Protein AF-A0A946TMN5-F1 (afdb_monomer)

Solvent-accessible surface area (backbone atoms only — not comparable to full-atom values): 3658 Å² total; per-residue (Å²): 86,50,33,35,43,33,39,56,52,87,55,34,34,40,35,39,35,58,26,80,27,94,47,71,67,56,35,50,52,26,58,73,72,63,59,35,87,86,47,67,73,47,72,47,82,44,88,48,92,63,91,70,74,69,62,69,50,74,49,71,70,129

Foldseek 3Di:
DWKWWWWDDPQFKIKIWIADDPDDVRVVVCVVVVVRVPIDTDIDGDNDPDPDDTPTDIDDDD

Structure (mmCIF, N/CA/C/O backbone):
data_AF-A0A946TMN5-F1
#
_entry.id   AF-A0A946TMN5-F1
#
loop_
_atom_site.group_PDB
_atom_site.id
_atom_site.type_symbol
_atom_site.label_atom_id
_atom_site.label_alt_id
_atom_site.label_comp_id
_atom_site.label_asym_id
_atom_site.label_entity_id
_atom_site.label_seq_id
_atom_site.pdbx_PDB_ins_code
_atom_site.Cartn_x
_atom_site.Cartn_y
_atom_site.Cartn_z
_atom_site.occupancy
_atom_site.B_iso_or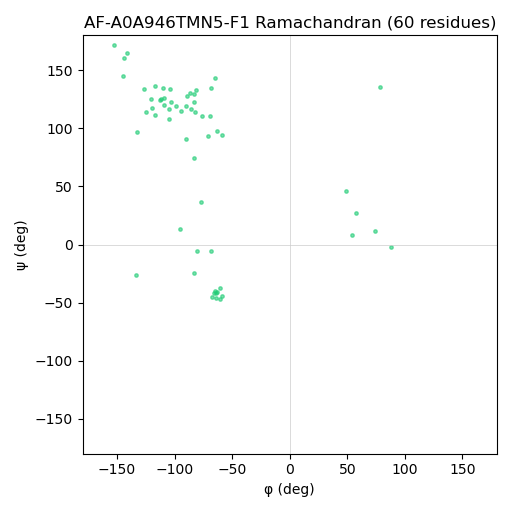_equiv
_atom_site.auth_seq_id
_atom_site.auth_comp_id
_atom_site.auth_asym_id
_atom_site.auth_atom_id
_atom_site.pdbx_PDB_model_num
ATOM 1 N N . MET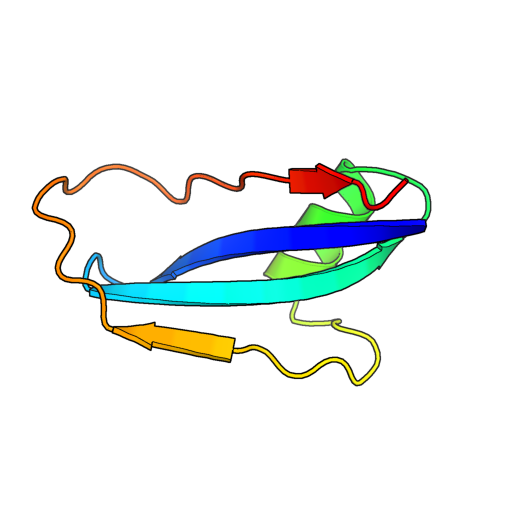 A 1 1 ? -10.267 3.180 10.193 1.00 77.44 1 MET A N 1
ATOM 2 C CA . MET A 1 1 ? -9.438 4.409 10.049 1.00 77.44 1 MET A CA 1
ATOM 3 C C . MET A 1 1 ? -8.807 4.328 8.679 1.00 77.44 1 MET A C 1
ATOM 5 O O . MET A 1 1 ? -8.439 3.226 8.290 1.00 77.44 1 MET A O 1
ATOM 9 N N . LYS A 1 2 ? -8.664 5.444 7.960 1.00 78.12 2 LYS A N 1
ATOM 10 C CA . LYS A 1 2 ? -8.088 5.408 6.613 1.00 78.12 2 LYS A CA 1
ATOM 11 C C . LYS A 1 2 ? -6.575 5.572 6.651 1.00 78.12 2 LYS A C 1
ATOM 13 O O . LYS A 1 2 ? -6.059 6.515 7.253 1.00 78.12 2 LYS A O 1
ATOM 18 N N . TYR A 1 3 ? -5.901 4.637 6.000 1.00 80.56 3 TYR A N 1
ATOM 19 C CA . TYR A 1 3 ? -4.459 4.587 5.851 1.00 80.56 3 TYR A CA 1
ATOM 20 C C . TYR A 1 3 ? -4.113 4.610 4.372 1.00 80.56 3 TYR A C 1
ATOM 22 O O . TYR A 1 3 ? -4.590 3.774 3.609 1.00 80.56 3 TYR A O 1
ATOM 30 N N . GLU A 1 4 ? -3.277 5.556 3.972 1.00 80.00 4 GLU A N 1
ATOM 31 C CA . GLU A 1 4 ? -2.724 5.586 2.626 1.00 80.00 4 GLU A CA 1
ATOM 32 C C . GLU A 1 4 ? -1.414 4.806 2.603 1.00 80.00 4 GLU A C 1
ATOM 34 O O . GLU A 1 4 ? -0.482 5.135 3.339 1.00 80.00 4 GLU A O 1
ATOM 39 N N . VAL A 1 5 ? -1.371 3.750 1.796 1.00 79.88 5 VAL A N 1
ATOM 40 C CA . VAL A 1 5 ? -0.255 2.812 1.712 1.00 79.88 5 VAL A CA 1
ATOM 41 C C . VAL A 1 5 ? 0.426 2.964 0.360 1.00 79.88 5 VAL A C 1
ATOM 43 O O . VAL A 1 5 ? -0.220 2.837 -0.680 1.00 79.88 5 VAL A O 1
ATOM 46 N N . TYR A 1 6 ? 1.735 3.208 0.391 1.00 79.19 6 TYR A N 1
ATOM 47 C CA . TYR A 1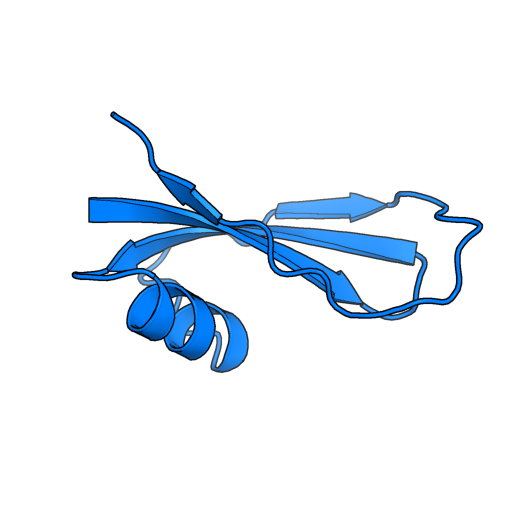 6 ? 2.578 3.350 -0.794 1.00 79.19 6 TYR A CA 1
ATOM 48 C C . TYR A 1 6 ? 3.519 2.159 -0.926 1.00 79.19 6 TYR A C 1
ATOM 50 O O . TYR A 1 6 ? 4.174 1.793 0.045 1.00 79.19 6 TYR A O 1
ATOM 58 N N . TRP A 1 7 ? 3.659 1.582 -2.112 1.00 79.31 7 TRP A N 1
ATOM 59 C CA . TRP A 1 7 ? 4.709 0.600 -2.376 1.00 79.31 7 TRP A CA 1
ATOM 60 C C . TRP A 1 7 ? 5.251 0.733 -3.792 1.00 79.31 7 TRP A C 1
ATOM 62 O O . TRP A 1 7 ? 4.634 1.343 -4.660 1.00 79.31 7 TRP A O 1
ATOM 72 N N . TRP A 1 8 ? 6.441 0.181 -4.004 1.00 74.50 8 TRP A N 1
ATOM 73 C CA . TRP A 1 8 ? 7.158 0.278 -5.267 1.00 74.50 8 TRP A CA 1
ATOM 74 C C . TRP A 1 8 ? 7.226 -1.098 -5.912 1.00 74.50 8 TRP A C 1
ATOM 76 O O . TRP A 1 8 ? 7.713 -2.046 -5.296 1.00 74.50 8 TRP A O 1
ATOM 86 N N . GLU A 1 9 ? 6.743 -1.196 -7.145 1.00 68.19 9 GLU A N 1
ATOM 87 C CA . GLU A 1 9 ? 6.906 -2.368 -7.997 1.00 68.19 9 GLU A CA 1
ATOM 88 C C . GLU A 1 9 ? 7.998 -2.056 -9.026 1.00 68.19 9 GLU A C 1
ATOM 90 O O . GLU A 1 9 ? 7.941 -1.044 -9.731 1.00 68.19 9 GLU A O 1
ATOM 95 N N . GLU A 1 10 ? 9.041 -2.889 -9.032 1.00 61.06 10 GLU A N 1
ATOM 96 C CA . GLU A 1 10 ? 10.134 -2.859 -10.013 1.00 61.06 10 GLU A CA 1
ATOM 97 C C . GLU A 1 10 ? 10.748 -1.467 -10.258 1.00 61.06 10 GLU A C 1
ATOM 99 O O . GLU A 1 10 ? 10.953 -1.075 -11.399 1.00 61.06 10 GLU A O 1
ATOM 104 N N . HIS A 1 11 ? 11.040 -0.707 -9.192 1.00 60.44 11 HIS A N 1
ATOM 105 C CA . HIS A 1 11 ? 11.734 0.602 -9.223 1.00 60.44 11 HIS A CA 1
ATOM 106 C C . HIS A 1 11 ? 11.130 1.685 -10.140 1.00 60.44 11 HIS A C 1
ATOM 108 O O . HIS A 1 11 ? 11.742 2.729 -10.345 1.00 60.44 11 HIS A O 1
ATOM 114 N N . ILE A 1 12 ? 9.952 1.454 -10.714 1.00 60.97 12 ILE A N 1
ATOM 115 C CA . ILE A 1 12 ? 9.415 2.302 -11.787 1.00 60.97 12 ILE A CA 1
ATOM 116 C C . ILE A 1 12 ? 7.946 2.648 -11.519 1.00 60.97 12 ILE A C 1
ATOM 118 O O . ILE A 1 12 ? 7.461 3.697 -11.947 1.00 60.97 12 ILE A O 1
ATOM 122 N N . ILE A 1 13 ? 7.225 1.799 -10.782 1.00 67.50 13 ILE A N 1
ATOM 123 C CA . ILE A 1 13 ? 5.792 1.969 -10.549 1.00 67.50 13 ILE A CA 1
ATOM 124 C C . ILE A 1 13 ? 5.550 2.178 -9.055 1.00 67.50 13 ILE A C 1
ATOM 126 O O . ILE A 1 13 ? 5.710 1.259 -8.251 1.00 67.50 13 ILE A O 1
ATOM 130 N N . MET A 1 14 ? 5.137 3.391 -8.686 1.00 78.31 14 MET A N 1
ATOM 131 C CA . MET A 1 14 ? 4.609 3.678 -7.356 1.00 78.31 14 MET A CA 1
ATOM 132 C C . MET A 1 14 ? 3.132 3.304 -7.338 1.00 78.31 14 MET A C 1
ATOM 134 O O . MET A 1 14 ? 2.349 3.829 -8.128 1.00 78.31 14 MET A O 1
ATOM 138 N N . LYS A 1 15 ? 2.742 2.414 -6.434 1.00 80.38 15 LYS A N 1
ATOM 139 C CA . LYS A 1 15 ? 1.346 2.076 -6.175 1.00 80.38 15 LYS A CA 1
ATOM 140 C C . LYS A 1 15 ? 0.903 2.737 -4.880 1.00 80.38 15 LYS A C 1
ATOM 142 O O . LYS A 1 15 ? 1.615 2.669 -3.879 1.00 80.38 15 LYS A O 1
ATOM 147 N N . THR A 1 16 ? -0.269 3.354 -4.913 1.00 81.75 16 THR A N 1
ATOM 148 C CA . THR A 1 16 ? -0.898 4.017 -3.773 1.00 81.75 16 THR A CA 1
ATOM 149 C C . THR A 1 16 ? -2.305 3.477 -3.606 1.00 81.75 16 THR A C 1
ATOM 151 O O . THR A 1 16 ? -3.062 3.368 -4.572 1.00 81.75 16 THR A O 1
ATOM 154 N N . VAL A 1 17 ? -2.683 3.152 -2.373 1.00 83.94 17 VAL A N 1
ATOM 155 C CA . VAL A 1 17 ? -4.058 2.760 -2.064 1.00 83.94 17 VAL A CA 1
ATOM 156 C C . VAL A 1 17 ? -4.481 3.243 -0.686 1.00 83.94 17 VAL A C 1
ATOM 158 O O . VAL A 1 17 ? -3.684 3.274 0.247 1.00 83.94 17 VAL A O 1
ATOM 161 N N . VAL A 1 18 ? -5.754 3.607 -0.560 1.00 83.94 18 VAL A N 1
ATOM 162 C CA . VAL A 1 18 ? -6.364 3.999 0.713 1.00 83.94 18 VAL A CA 1
ATOM 163 C C . VAL A 1 18 ? -7.122 2.806 1.286 1.00 83.94 18 VAL A C 1
ATOM 165 O O . VAL A 1 18 ? -8.060 2.311 0.664 1.00 83.94 18 VAL A O 1
ATOM 168 N N . ILE A 1 19 ? -6.734 2.345 2.472 1.00 83.31 19 ILE A N 1
ATOM 169 C CA . ILE A 1 19 ? -7.287 1.156 3.133 1.00 83.31 19 ILE A CA 1
ATOM 170 C C . ILE A 1 19 ? -7.952 1.559 4.439 1.00 83.31 19 ILE A C 1
ATOM 172 O O . ILE A 1 19 ? -7.378 2.320 5.219 1.00 83.31 19 ILE A O 1
ATOM 176 N N . ASP A 1 20 ? -9.141 1.011 4.706 1.00 83.56 20 ASP A N 1
ATOM 177 C CA . ASP A 1 20 ? -9.712 1.080 6.049 1.00 83.56 20 ASP A CA 1
ATOM 178 C C . ASP A 1 20 ? -9.191 -0.077 6.916 1.00 83.56 20 ASP A C 1
ATOM 180 O O . ASP A 1 20 ? -9.402 -1.262 6.628 1.00 83.56 20 ASP A O 1
ATOM 184 N N . ALA A 1 21 ? -8.463 0.280 7.971 1.00 83.88 21 ALA A N 1
ATOM 185 C CA . ALA A 1 21 ? -7.902 -0.654 8.936 1.00 83.88 21 ALA A CA 1
ATOM 186 C C . ALA A 1 21 ? -7.990 -0.090 10.360 1.00 83.88 21 ALA A C 1
ATOM 188 O O . ALA A 1 21 ? -8.218 1.109 10.576 1.00 83.88 21 ALA A O 1
ATOM 189 N N . SER A 1 22 ? -7.811 -0.965 11.348 1.00 85.12 22 SER A N 1
ATOM 190 C CA . SER A 1 22 ? -7.808 -0.591 12.765 1.00 85.12 22 SER A CA 1
ATOM 191 C C . SER A 1 22 ? -6.444 -0.069 13.217 1.00 85.12 22 SER A C 1
ATOM 193 O O . SER A 1 22 ? -6.365 0.677 14.193 1.00 85.12 22 SER A O 1
ATOM 195 N N . ASN A 1 23 ? -5.371 -0.469 12.530 1.00 84.69 23 ASN A N 1
ATOM 196 C CA . ASN A 1 23 ? -3.994 -0.083 12.824 1.00 84.69 23 ASN A CA 1
ATOM 197 C C . ASN A 1 23 ? -3.110 -0.121 11.560 1.00 84.69 23 ASN A C 1
ATOM 199 O O . ASN A 1 23 ? -3.527 -0.590 10.502 1.00 84.69 23 ASN A O 1
ATOM 203 N N . GLU A 1 24 ? -1.878 0.376 11.691 1.00 82.19 24 GLU A N 1
ATOM 204 C CA . GLU A 1 24 ? -0.895 0.454 10.605 1.00 82.19 24 GLU A CA 1
ATOM 205 C C . GLU A 1 24 ? -0.480 -0.922 10.064 1.00 82.19 24 GLU A C 1
ATOM 207 O O . GLU A 1 24 ? -0.379 -1.085 8.854 1.00 82.19 24 GLU A O 1
ATOM 212 N N . LEU A 1 25 ? -0.279 -1.916 10.936 1.00 84.38 25 LEU A N 1
ATOM 213 C CA . LEU A 1 25 ? 0.134 -3.267 10.537 1.00 84.38 25 LEU A CA 1
ATOM 214 C C . LEU A 1 25 ? -0.944 -3.942 9.678 1.00 84.38 25 LEU A C 1
ATOM 216 O O . LEU A 1 25 ? -0.652 -4.452 8.604 1.00 84.38 25 LEU A O 1
ATOM 220 N N . GLU A 1 26 ? -2.202 -3.855 10.109 1.00 84.50 26 GLU A N 1
ATOM 221 C CA . GLU A 1 26 ? -3.362 -4.363 9.375 1.00 84.50 26 GLU A CA 1
ATOM 222 C C . GLU A 1 26 ? -3.498 -3.681 8.005 1.00 84.50 26 GLU A C 1
ATOM 224 O O . GLU A 1 26 ? -3.822 -4.346 7.025 1.00 84.50 26 GLU A O 1
ATOM 229 N N . ALA A 1 27 ? -3.206 -2.378 7.902 1.00 84.50 27 ALA A N 1
ATOM 230 C CA . ALA A 1 27 ? -3.188 -1.679 6.618 1.00 84.50 27 ALA A CA 1
ATOM 231 C C . ALA A 1 27 ? -2.077 -2.197 5.685 1.00 84.50 27 ALA A C 1
ATOM 233 O O . ALA A 1 27 ? -2.315 -2.357 4.490 1.00 84.50 27 ALA A O 1
ATOM 234 N N . GLN A 1 28 ? -0.881 -2.492 6.210 1.00 81.88 28 GLN A N 1
ATOM 235 C CA . GLN A 1 28 ? 0.212 -3.064 5.412 1.00 81.88 28 GLN A CA 1
ATOM 236 C C . GLN A 1 28 ? -0.092 -4.487 4.945 1.00 81.88 28 GLN A C 1
ATOM 238 O O . GLN A 1 28 ? 0.129 -4.784 3.774 1.00 81.88 28 GLN A O 1
ATOM 243 N N . ASP A 1 29 ? -0.597 -5.353 5.830 1.00 85.94 29 ASP A N 1
ATOM 244 C CA . ASP A 1 29 ? -0.987 -6.722 5.474 1.00 85.94 29 ASP A CA 1
ATOM 245 C C . ASP A 1 29 ? -2.087 -6.708 4.404 1.00 85.94 29 ASP A C 1
ATOM 247 O O . ASP A 1 29 ? -1.924 -7.335 3.360 1.00 85.94 29 ASP A O 1
ATOM 251 N N . LYS A 1 30 ? -3.134 -5.888 4.579 1.00 84.94 30 LYS A N 1
ATOM 252 C CA . LYS A 1 30 ? -4.195 -5.705 3.574 1.00 84.94 30 LYS A CA 1
ATOM 253 C C . LYS A 1 30 ? -3.664 -5.206 2.229 1.00 84.94 30 LYS A C 1
ATO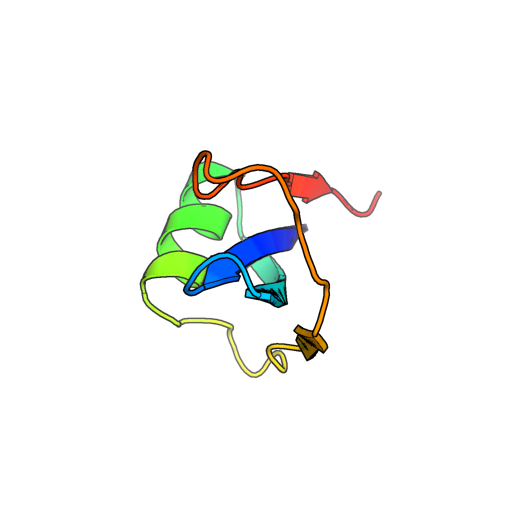M 255 O O . LYS A 1 30 ? -4.051 -5.730 1.188 1.00 84.94 30 LYS A O 1
ATOM 260 N N . ALA A 1 31 ? -2.757 -4.224 2.229 1.00 82.75 31 ALA A N 1
ATOM 261 C CA . ALA A 1 31 ? -2.138 -3.730 0.998 1.00 82.75 31 ALA A CA 1
ATOM 262 C C . ALA A 1 31 ? -1.288 -4.805 0.307 1.00 82.75 31 ALA A C 1
ATOM 264 O O . ALA A 1 31 ? -1.346 -4.941 -0.914 1.00 82.75 31 ALA A O 1
ATOM 265 N N . ARG A 1 32 ? -0.519 -5.580 1.085 1.00 81.00 32 ARG A N 1
ATOM 266 C CA . ARG A 1 32 ? 0.330 -6.668 0.585 1.00 81.00 32 ARG A CA 1
ATOM 267 C C . ARG A 1 32 ? -0.498 -7.807 -0.007 1.00 81.00 32 ARG A C 1
ATOM 269 O O . ARG A 1 32 ? -0.131 -8.329 -1.055 1.00 81.00 32 ARG A O 1
ATOM 276 N N . ASP A 1 33 ? -1.598 -8.166 0.646 1.00 83.56 33 ASP A N 1
ATOM 277 C CA . ASP A 1 33 ? -2.490 -9.247 0.217 1.00 83.56 33 ASP A CA 1
ATOM 278 C C . ASP A 1 33 ? -3.466 -8.803 -0.892 1.00 83.56 33 ASP A C 1
ATOM 280 O O . ASP A 1 33 ? -4.188 -9.625 -1.457 1.00 83.56 33 ASP A O 1
ATOM 284 N N . GLY A 1 34 ? -3.479 -7.510 -1.242 1.00 77.56 34 GLY A N 1
ATOM 285 C CA . GLY A 1 34 ? -4.377 -6.939 -2.247 1.00 77.56 34 GLY A CA 1
ATOM 286 C C . GLY A 1 34 ? -5.829 -6.799 -1.775 1.00 77.56 34 GLY A C 1
ATOM 287 O O . GLY A 1 34 ? -6.711 -6.511 -2.588 1.00 77.56 34 GLY A O 1
ATOM 288 N N . ASP A 1 35 ? -6.090 -6.965 -0.476 1.00 81.00 35 ASP A N 1
ATOM 289 C CA . ASP A 1 35 ? -7.407 -6.793 0.140 1.00 81.00 35 ASP A CA 1
ATOM 290 C C . ASP A 1 35 ? -7.678 -5.314 0.444 1.00 81.00 35 ASP A C 1
ATOM 292 O O . ASP A 1 35 ? -7.605 -4.828 1.574 1.00 81.00 35 ASP A O 1
ATOM 296 N N . VAL A 1 36 ? -7.966 -4.564 -0.616 1.00 77.88 36 VAL A N 1
ATOM 297 C CA . VAL A 1 36 ? -8.151 -3.108 -0.564 1.00 77.88 36 VAL A CA 1
ATOM 298 C C . VAL A 1 36 ? -9.620 -2.691 -0.427 1.00 77.88 36 VAL A C 1
ATOM 300 O O . VAL A 1 36 ? -9.946 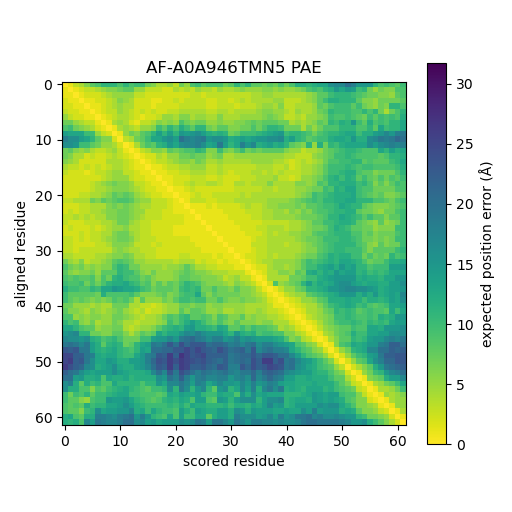-1.524 -0.616 1.00 77.88 36 VAL A O 1
ATOM 303 N N . GLY A 1 37 ? -10.533 -3.615 -0.097 1.00 70.62 37 GLY A N 1
ATOM 304 C CA . GLY A 1 37 ? -11.920 -3.290 0.277 1.00 70.62 37 GLY A CA 1
ATOM 305 C C . GLY A 1 37 ? -12.730 -2.508 -0.769 1.00 70.62 37 GLY A C 1
ATOM 306 O O . GLY A 1 37 ? -13.634 -1.755 -0.413 1.00 70.62 37 GLY A O 1
ATOM 307 N N . GLY A 1 38 ? -12.394 -2.647 -2.056 1.00 70.62 38 GLY A N 1
ATOM 308 C CA . GLY A 1 38 ? -13.011 -1.896 -3.157 1.00 70.62 38 GLY A CA 1
ATOM 309 C C . GLY A 1 38 ? -12.351 -0.548 -3.467 1.00 70.62 38 GLY A C 1
ATOM 310 O O . GLY A 1 38 ? -12.745 0.109 -4.431 1.00 70.62 38 GLY A O 1
ATOM 311 N N . SER A 1 39 ? -11.331 -0.144 -2.708 1.00 75.12 39 SER A N 1
ATOM 312 C CA . SER A 1 39 ? -10.474 0.981 -3.070 1.00 75.12 39 SER A CA 1
ATOM 313 C C . SER A 1 39 ? -9.692 0.672 -4.342 1.00 75.12 39 SER A C 1
ATOM 315 O O . SER A 1 39 ? -9.250 -0.451 -4.583 1.00 75.12 39 SER A O 1
ATOM 317 N N . LYS A 1 40 ? -9.507 1.694 -5.174 1.00 75.62 40 LYS A N 1
ATOM 318 C CA . LYS A 1 40 ? -8.707 1.583 -6.389 1.00 75.62 40 LYS A CA 1
ATOM 319 C C . LYS A 1 40 ? -7.234 1.758 -6.034 1.00 75.62 40 LYS A C 1
ATOM 321 O O . LYS A 1 40 ? -6.877 2.718 -5.356 1.00 75.62 40 LYS A O 1
ATOM 326 N N . ILE A 1 41 ? -6.398 0.828 -6.490 1.00 78.25 41 ILE A N 1
ATOM 327 C CA . ILE A 1 41 ? -4.946 0.995 -6.447 1.00 78.25 41 ILE A CA 1
ATOM 328 C C . ILE A 1 41 ? -4.584 1.959 -7.575 1.00 78.25 41 ILE A C 1
ATOM 330 O O . ILE A 1 41 ? -4.715 1.624 -8.754 1.00 78.25 41 ILE A O 1
ATOM 334 N N . GLU A 1 42 ? -4.152 3.158 -7.215 1.00 80.06 42 GLU A N 1
ATOM 335 C CA . GLU A 1 42 ? -3.601 4.112 -8.167 1.00 80.06 42 GLU A CA 1
ATOM 336 C C . GLU A 1 42 ? -2.138 3.740 -8.412 1.00 80.06 42 GLU A C 1
ATOM 338 O O . GLU A 1 42 ? -1.399 3.436 -7.480 1.00 80.06 42 GLU A O 1
ATOM 343 N N . SER A 1 43 ? -1.727 3.698 -9.676 1.00 74.75 43 SER A N 1
ATOM 344 C CA . SER A 1 43 ? -0.347 3.405 -10.065 1.00 74.75 43 SER A CA 1
ATOM 345 C C . SER A 1 43 ? 0.194 4.602 -10.831 1.00 74.75 43 SER A C 1
ATOM 347 O O . SER A 1 43 ? -0.338 4.948 -11.884 1.00 74.75 43 SER A O 1
ATOM 349 N N . GLU A 1 44 ? 1.233 5.238 -10.305 1.00 73.81 44 GLU A N 1
ATOM 350 C CA . GLU A 1 44 ? 1.936 6.335 -10.961 1.00 73.81 44 GLU A CA 1
ATOM 351 C C . GLU A 1 44 ? 3.320 5.844 -11.394 1.00 73.81 44 GLU A C 1
ATOM 353 O O . GLU A 1 44 ? 4.093 5.317 -10.589 1.00 73.81 44 GLU A O 1
ATOM 358 N N . LEU A 1 45 ? 3.636 6.015 -12.681 1.00 64.50 45 LEU A N 1
ATOM 359 C CA . LEU A 1 45 ? 4.989 5.808 -13.185 1.00 64.50 45 LEU A CA 1
ATOM 360 C C . LEU A 1 45 ? 5.877 6.924 -12.635 1.00 64.50 45 LEU A C 1
ATOM 362 O O . LEU A 1 45 ? 5.743 8.086 -13.020 1.00 64.50 45 LEU A O 1
ATOM 366 N N . ARG A 1 46 ? 6.788 6.559 -11.738 1.00 66.12 46 ARG A N 1
ATOM 367 C CA . ARG A 1 46 ? 7.848 7.433 -11.247 1.00 66.12 46 ARG A CA 1
ATOM 368 C C . ARG A 1 46 ? 9.166 6.725 -11.475 1.00 66.12 46 ARG A C 1
ATOM 370 O O . ARG A 1 46 ? 9.440 5.717 -10.834 1.00 66.12 46 ARG A O 1
ATOM 377 N N . GLU A 1 47 ? 9.993 7.286 -12.352 1.00 58.62 47 GLU A N 1
ATOM 378 C CA . GLU A 1 47 ? 11.401 6.907 -12.433 1.00 58.62 47 GLU A CA 1
ATOM 379 C C . GLU A 1 47 ? 12.075 7.268 -11.105 1.00 58.62 47 GLU A C 1
ATOM 381 O O . GLU A 1 47 ? 12.429 8.42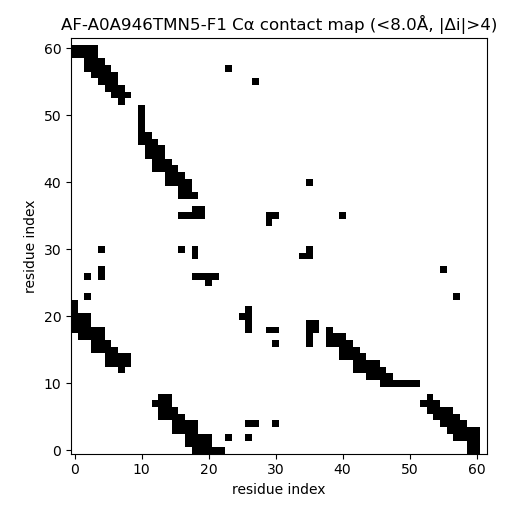3 -10.860 1.00 58.62 47 GLU A O 1
ATOM 386 N N . VAL A 1 48 ? 12.217 6.286 -10.214 1.00 59.53 48 VAL A N 1
ATOM 387 C CA . VAL A 1 48 ? 13.065 6.415 -9.031 1.00 59.53 48 VAL A CA 1
ATOM 388 C C . VAL A 1 48 ? 14.433 5.843 -9.362 1.00 59.53 48 VAL A C 1
ATOM 390 O O . VAL A 1 48 ? 14.606 4.651 -9.588 1.00 59.53 48 VAL A O 1
ATOM 393 N N . THR A 1 49 ? 15.436 6.719 -9.365 1.00 55.03 49 THR A N 1
ATOM 394 C CA . THR A 1 49 ? 16.849 6.365 -9.560 1.00 55.03 49 THR A CA 1
ATOM 395 C C . THR A 1 49 ? 17.442 5.573 -8.391 1.00 55.03 49 THR A C 1
ATOM 397 O O . THR A 1 49 ? 18.589 5.143 -8.475 1.00 55.03 49 THR A O 1
ATOM 400 N N . ASP A 1 50 ? 16.691 5.391 -7.301 1.00 54.75 50 ASP A N 1
ATOM 401 C CA . ASP A 1 50 ? 17.158 4.729 -6.086 1.00 54.75 50 ASP A CA 1
ATOM 402 C C . ASP A 1 50 ? 16.571 3.315 -5.981 1.00 54.75 50 ASP A C 1
ATOM 404 O O . ASP A 1 50 ? 15.378 3.100 -5.751 1.00 54.75 50 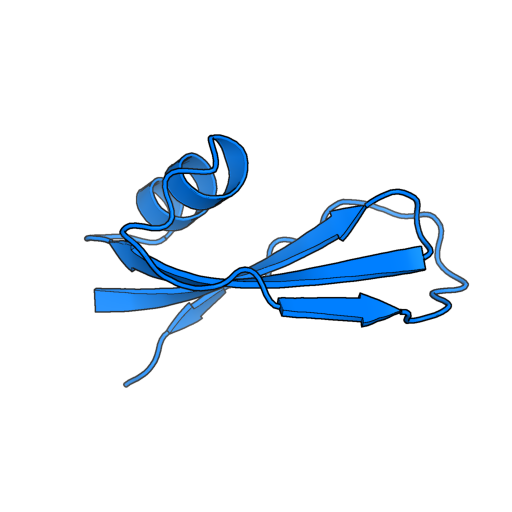ASP A O 1
ATOM 408 N N . SER A 1 51 ? 17.437 2.327 -6.200 1.00 49.88 51 SER A N 1
ATOM 409 C CA . SER A 1 51 ? 17.110 0.906 -6.331 1.00 49.88 51 SER A CA 1
ATOM 410 C C . SER A 1 51 ? 16.817 0.219 -4.985 1.00 49.88 51 SER A C 1
ATOM 412 O O . SER A 1 51 ? 17.192 -0.933 -4.769 1.00 49.88 51 SER A O 1
ATOM 414 N N . GLY A 1 52 ? 16.178 0.914 -4.044 1.00 48.44 52 GLY A N 1
ATOM 415 C CA . GLY A 1 52 ? 16.184 0.526 -2.638 1.00 48.44 52 GLY A CA 1
ATOM 416 C C . GLY A 1 52 ? 14.815 0.530 -1.974 1.00 48.44 52 GLY A C 1
ATOM 417 O O . GLY A 1 52 ? 14.426 1.528 -1.383 1.00 48.44 52 GLY A O 1
ATOM 418 N N . HI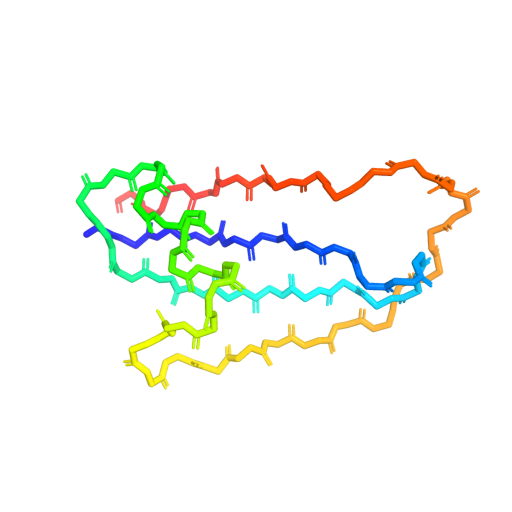S A 1 53 ? 14.208 -0.656 -1.915 1.00 49.03 53 HIS A N 1
ATOM 419 C CA . HIS A 1 53 ? 13.202 -1.067 -0.929 1.00 49.03 53 HIS A CA 1
ATOM 420 C C . HIS A 1 53 ? 11.764 -0.560 -1.122 1.00 49.03 53 HIS A C 1
ATOM 422 O O . HIS A 1 53 ? 11.485 0.617 -1.335 1.00 49.03 53 HIS A O 1
ATOM 428 N N . ILE A 1 54 ? 10.823 -1.493 -0.939 1.00 50.38 54 ILE A N 1
ATOM 429 C CA . ILE A 1 54 ? 9.409 -1.216 -0.683 1.00 50.38 54 ILE A CA 1
ATOM 430 C C . ILE A 1 54 ? 9.342 -0.371 0.594 1.00 50.38 54 ILE A C 1
ATOM 432 O O . ILE A 1 54 ? 9.389 -0.886 1.709 1.00 50.38 54 ILE A O 1
ATOM 436 N N . LYS A 1 55 ? 9.311 0.952 0.437 1.00 55.44 55 LYS A N 1
ATOM 437 C CA . LYS A 1 55 ? 9.126 1.873 1.551 1.00 55.44 55 LYS A CA 1
ATOM 438 C C . LYS A 1 55 ? 7.641 2.128 1.725 1.00 55.44 55 LYS A C 1
ATOM 440 O O . LYS A 1 55 ? 7.091 3.055 1.133 1.00 55.44 55 LYS A O 1
ATOM 445 N N . THR A 1 56 ? 7.022 1.310 2.565 1.00 53.47 56 THR A N 1
ATOM 446 C CA . THR A 1 56 ? 5.636 1.505 2.971 1.00 53.47 56 THR A CA 1
ATOM 447 C C . THR A 1 56 ? 5.533 2.717 3.881 1.00 53.47 56 THR A C 1
ATOM 449 O O . THR A 1 56 ? 5.774 2.637 5.083 1.00 53.47 56 THR A O 1
ATOM 452 N N . THR A 1 57 ? 5.239 3.873 3.293 1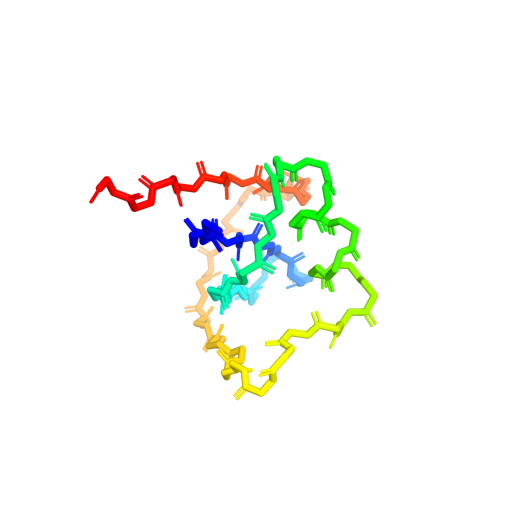.00 60.19 57 THR A N 1
ATOM 453 C CA . THR A 1 57 ? 4.892 5.071 4.062 1.00 60.19 57 THR A CA 1
ATOM 454 C C . THR A 1 57 ? 3.400 5.007 4.332 1.00 60.19 57 THR A C 1
ATOM 456 O O . THR A 1 57 ? 2.638 4.734 3.413 1.00 60.19 57 THR A O 1
ATOM 459 N N . ILE A 1 58 ? 2.993 5.200 5.583 1.00 61.97 58 ILE A N 1
ATOM 460 C CA . ILE A 1 58 ? 1.586 5.210 5.964 1.00 61.97 58 ILE A CA 1
ATOM 461 C C . ILE A 1 58 ? 1.205 6.638 6.326 1.00 61.97 58 ILE A C 1
ATOM 463 O O . ILE A 1 58 ? 1.778 7.215 7.251 1.00 61.97 58 ILE A O 1
ATOM 467 N N . ILE A 1 59 ? 0.239 7.208 5.609 1.00 66.38 59 ILE A N 1
ATOM 468 C CA . ILE A 1 59 ? -0.333 8.511 5.957 1.00 66.38 59 ILE A CA 1
ATOM 469 C C . ILE A 1 59 ? -1.710 8.262 6.569 1.00 66.38 59 ILE A C 1
ATOM 471 O O . ILE A 1 59 ? -2.604 7.708 5.930 1.00 66.38 59 ILE A O 1
ATOM 475 N N . LYS A 1 60 ? -1.864 8.626 7.845 1.00 58.09 60 LYS A N 1
ATOM 476 C CA . LYS A 1 60 ? -3.143 8.575 8.558 1.00 58.09 60 LYS A CA 1
ATOM 477 C C . LYS A 1 60 ? -3.945 9.828 8.211 1.00 58.09 60 LYS A C 1
ATOM 479 O O . LYS A 1 60 ? -3.539 10.924 8.599 1.00 58.09 60 LYS A O 1
ATOM 484 N N . GLU A 1 61 ? -5.077 9.676 7.526 1.00 53.84 61 GLU A N 1
ATOM 485 C CA . GLU A 1 61 ? -6.032 10.783 7.404 1.00 53.84 61 GLU A CA 1
ATOM 486 C C . GLU A 1 61 ? -6.661 11.067 8.780 1.00 53.84 61 GLU A C 1
ATOM 488 O O . GLU A 1 61 ? -6.980 10.144 9.539 1.00 53.84 61 GLU A O 1
ATOM 493 N N . LYS A 1 62 ? -6.731 12.354 9.134 1.00 47.78 62 LYS A N 1
ATOM 494 C CA . LYS A 1 62 ? -7.042 12.851 10.479 1.00 47.78 62 LYS A CA 1
ATOM 495 C C . LYS A 1 62 ? -8.538 13.019 10.710 1.00 47.78 62 LYS A C 1
ATOM 497 O O . LYS A 1 62 ? -9.218 13.489 9.775 1.00 47.78 62 LYS A O 1
#

Mean predicted aligned error: 8.33 Å

Radius of gyration: 11.49 Å; Cα contacts (8 Å, |Δi|>4): 121; chains: 1; bounding box: 30×22×26 Å

Secondary structure (DSSP, 8-state):
-EEEEEEEETTTEEEEEEEE-SSHHHHHHHHHHT--TT---EEEE------------EEE--

Sequence (62 aa):
MKYEVYWWEEHIIMKTVVIDASNELEAQDKARDGDVGGSKIESELREVTDSGHIKTTIIKEK

pLDDT: mean 71.94, std 11.85, range [47.78, 85.94]

Nearest PDB structures (foldseek):
  1mw7-assembly1_A  TM=5.697E-01  e=4.489E+00  Helicobacter pylori
  4bd4-assembly3_C  TM=5.162E-01  e=8.703E+00  Homo sapiens
  8j07-assembly1_k1  TM=3.579E-01  e=8.703E+00  Homo sapiens